Protein AF-A0A0C3PP94-F1 (afdb_monomer_lite)

Structure (mmCIF, N/CA/C/O backbone):
data_AF-A0A0C3PP94-F1
#
_entry.id   AF-A0A0C3PP94-F1
#
loop_
_atom_site.group_PDB
_atom_site.id
_atom_site.type_symbol
_atom_site.label_atom_id
_atom_site.label_alt_id
_atom_site.label_comp_id
_atom_site.label_asym_id
_atom_site.label_entity_id
_atom_site.label_seq_id
_atom_site.pdbx_PDB_ins_code
_atom_site.Cartn_x
_atom_site.Cartn_y
_atom_site.Cartn_z
_atom_site.occupancy
_atom_site.B_iso_or_equiv
_atom_site.auth_seq_id
_atom_site.auth_comp_id
_atom_site.auth_asym_id
_atom_site.auth_atom_id
_atom_site.pdbx_PDB_model_num
ATOM 1 N N . MET A 1 1 ? 5.521 33.457 -27.295 1.00 37.31 1 MET A N 1
ATOM 2 C CA . MET A 1 1 ? 6.296 32.236 -26.989 1.00 37.31 1 MET A CA 1
ATOM 3 C C . MET A 1 1 ? 6.477 32.209 -25.487 1.00 37.31 1 MET A C 1
ATOM 5 O O . MET A 1 1 ? 7.424 32.788 -24.976 1.00 37.31 1 MET A O 1
ATOM 9 N N . SER A 1 2 ? 5.472 31.683 -24.792 1.00 35.31 2 SER A N 1
ATOM 10 C CA . SER A 1 2 ? 5.461 31.597 -23.334 1.00 35.31 2 SER A CA 1
ATOM 11 C C . SER A 1 2 ? 6.187 30.320 -22.942 1.00 35.31 2 SER A C 1
ATOM 13 O O . SER A 1 2 ? 5.817 29.242 -23.393 1.00 35.31 2 SER A O 1
ATOM 15 N N . THR A 1 3 ? 7.261 30.461 -22.180 1.00 41.12 3 THR A N 1
ATOM 16 C CA . THR A 1 3 ? 8.037 29.350 -21.635 1.00 41.12 3 THR A CA 1
ATOM 17 C C . THR A 1 3 ? 7.315 28.775 -20.421 1.00 41.12 3 THR A C 1
ATOM 19 O O . THR A 1 3 ? 7.047 29.496 -19.462 1.00 41.12 3 THR A O 1
ATOM 22 N N . GLU A 1 4 ? 6.999 27.485 -20.493 1.00 41.28 4 GLU A N 1
ATOM 23 C CA . GLU A 1 4 ? 6.481 26.652 -19.408 1.00 41.28 4 GLU A CA 1
ATOM 24 C C . GLU A 1 4 ? 7.524 26.559 -18.284 1.00 41.28 4 GLU A C 1
ATOM 26 O O . GLU A 1 4 ? 8.671 26.172 -18.517 1.00 41.28 4 GLU A O 1
ATOM 31 N N . ALA A 1 5 ? 7.144 26.955 -17.069 1.00 39.00 5 ALA A N 1
ATOM 32 C CA . ALA A 1 5 ? 7.957 26.768 -15.877 1.00 39.00 5 ALA A CA 1
ATOM 33 C C . ALA A 1 5 ? 7.714 25.354 -15.336 1.00 39.00 5 ALA A C 1
ATOM 35 O O . ALA A 1 5 ? 6.583 24.995 -15.018 1.00 39.00 5 ALA A O 1
ATOM 36 N N . ALA A 1 6 ? 8.781 24.561 -15.241 1.00 43.66 6 ALA A N 1
ATOM 37 C CA . ALA A 1 6 ? 8.770 23.267 -14.578 1.00 43.66 6 ALA A CA 1
ATOM 38 C C . ALA A 1 6 ? 8.474 23.458 -13.083 1.00 43.66 6 ALA A C 1
ATOM 40 O O . ALA A 1 6 ? 9.315 23.955 -12.329 1.00 43.66 6 ALA A O 1
ATOM 41 N N . ASP A 1 7 ? 7.271 23.072 -12.665 1.00 38.38 7 ASP A N 1
ATOM 42 C CA . ASP A 1 7 ? 6.846 23.070 -11.269 1.00 38.38 7 ASP A CA 1
ATOM 43 C C . ASP A 1 7 ? 7.571 21.934 -10.531 1.00 38.38 7 ASP A C 1
ATOM 45 O O . ASP A 1 7 ? 7.157 20.775 -10.522 1.00 38.38 7 ASP A O 1
ATOM 49 N N . THR A 1 8 ? 8.746 22.250 -9.986 1.00 43.91 8 THR A N 1
ATOM 50 C CA . THR A 1 8 ? 9.511 21.330 -9.140 1.00 43.91 8 THR A CA 1
ATOM 51 C C . THR A 1 8 ? 9.040 21.526 -7.706 1.00 43.91 8 THR A C 1
ATOM 53 O O . THR A 1 8 ? 9.692 22.188 -6.898 1.00 43.91 8 THR A O 1
ATOM 56 N N . SER A 1 9 ? 7.871 20.977 -7.380 1.00 43.25 9 SER A N 1
ATOM 57 C CA . SER A 1 9 ? 7.380 20.947 -6.006 1.00 43.25 9 SER A CA 1
ATOM 58 C C . SER A 1 9 ? 8.158 19.889 -5.217 1.00 43.25 9 SER A C 1
ATOM 60 O O . SER A 1 9 ? 7.759 18.727 -5.121 1.00 43.25 9 SER A O 1
ATOM 62 N N . THR A 1 10 ? 9.303 20.277 -4.659 1.00 40.81 10 THR A N 1
ATOM 63 C CA . THR A 1 10 ? 10.062 19.463 -3.705 1.00 40.81 10 THR A CA 1
ATOM 64 C C . THR A 1 10 ? 9.219 19.292 -2.440 1.00 40.81 10 THR A C 1
ATOM 66 O O . THR A 1 10 ? 9.198 20.159 -1.565 1.00 40.81 10 THR A O 1
ATOM 69 N N . SER A 1 11 ? 8.477 18.187 -2.335 1.00 44.25 11 SER A N 1
ATOM 70 C CA . SER A 1 11 ? 7.728 17.865 -1.122 1.00 44.25 11 SER A CA 1
ATOM 71 C C . SER A 1 11 ? 8.717 17.528 -0.005 1.00 44.25 11 SER A C 1
ATOM 73 O O . SER A 1 11 ? 9.317 16.453 0.003 1.00 44.25 11 SER A O 1
ATOM 75 N N . SER A 1 12 ? 8.902 18.445 0.942 1.00 43.62 12 SER A N 1
ATOM 76 C CA . SER A 1 12 ? 9.630 18.180 2.184 1.00 43.62 12 SER A CA 1
ATOM 77 C C . SER A 1 12 ? 8.852 17.142 3.000 1.00 43.62 12 SER A C 1
ATOM 79 O O . SER A 1 12 ? 7.890 17.469 3.699 1.00 43.62 12 SER A O 1
ATOM 81 N N . GLN A 1 13 ? 9.207 15.862 2.858 1.00 57.53 13 GLN A N 1
ATOM 82 C CA . GLN A 1 13 ? 8.649 14.805 3.694 1.00 57.53 13 GLN A CA 1
ATOM 83 C C . GLN A 1 13 ? 9.193 14.972 5.116 1.00 57.53 13 GLN A C 1
ATOM 85 O O . GLN A 1 13 ? 10.394 14.854 5.351 1.00 57.53 13 GLN A O 1
ATOM 90 N N . LYS A 1 14 ? 8.310 15.249 6.085 1.00 54.09 14 LYS A N 1
ATOM 91 C CA . LYS A 1 14 ? 8.657 15.214 7.513 1.00 54.09 14 LYS A CA 1
ATOM 92 C C . LYS A 1 14 ? 9.121 13.792 7.861 1.00 54.09 14 LYS A C 1
ATOM 94 O O . LYS A 1 14 ? 8.318 12.861 7.848 1.00 54.09 14 LYS A O 1
ATOM 99 N N . GLY A 1 15 ? 10.421 13.637 8.106 1.00 53.69 15 GLY A N 1
ATOM 100 C CA . GLY A 1 15 ? 11.089 12.341 8.226 1.00 53.69 15 GLY A CA 1
ATOM 101 C C . GLY A 1 15 ? 10.617 11.527 9.429 1.00 53.69 15 GLY A C 1
ATOM 102 O O . GLY A 1 15 ? 10.793 11.938 10.574 1.00 53.69 15 GLY A O 1
ATOM 103 N N . GLY A 1 16 ? 10.030 10.359 9.161 1.00 68.62 16 GLY A N 1
ATOM 104 C CA . GLY A 1 16 ? 9.960 9.272 10.136 1.00 68.62 16 GLY A CA 1
ATOM 105 C C . GLY A 1 16 ? 11.314 8.564 10.278 1.00 68.62 16 GLY A C 1
ATOM 106 O O . GLY A 1 16 ? 12.258 8.901 9.567 1.00 68.62 16 GLY A O 1
ATOM 107 N N . PRO A 1 17 ? 11.427 7.551 11.155 1.00 85.00 17 PRO A N 1
ATOM 108 C CA . PRO A 1 17 ? 12.703 6.879 11.408 1.00 85.00 17 PRO A CA 1
ATOM 109 C C . PRO A 1 17 ? 13.212 6.028 10.232 1.00 85.00 17 PRO A C 1
ATOM 111 O O . PRO A 1 17 ? 14.331 5.530 10.290 1.00 85.00 17 PRO A O 1
ATOM 114 N N . TRP A 1 18 ? 12.401 5.837 9.187 1.00 89.00 18 TRP A N 1
ATOM 1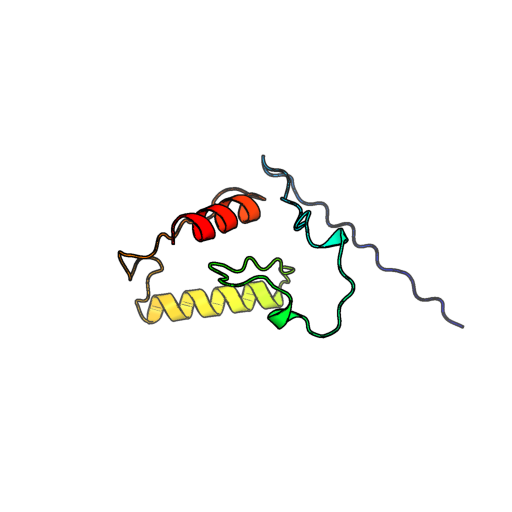15 C CA . TRP A 1 18 ? 12.702 4.949 8.067 1.00 89.00 18 TRP A CA 1
ATOM 116 C C . TRP A 1 18 ? 12.896 5.736 6.773 1.00 89.00 18 TRP A C 1
ATOM 118 O O . TRP A 1 18 ? 12.183 6.704 6.489 1.00 89.00 18 TRP A O 1
ATOM 128 N N . ILE A 1 19 ? 13.861 5.279 5.979 1.00 89.50 19 ILE A N 1
ATOM 129 C CA . ILE A 1 19 ? 14.096 5.752 4.616 1.00 89.50 19 ILE A CA 1
ATOM 130 C C . ILE A 1 19 ? 13.144 4.977 3.687 1.00 89.50 19 ILE A C 1
ATOM 132 O O . ILE A 1 19 ? 13.077 3.751 3.813 1.00 89.50 19 ILE A O 1
ATOM 136 N N . PRO A 1 20 ? 12.397 5.645 2.783 1.00 87.31 20 PRO A N 1
ATOM 137 C CA . PRO A 1 20 ? 11.542 4.963 1.814 1.00 87.31 20 PRO A CA 1
ATOM 138 C C . PRO A 1 20 ? 12.335 3.971 0.956 1.00 87.31 20 PRO A C 1
ATOM 140 O O . PRO A 1 20 ? 13.421 4.292 0.476 1.00 87.31 20 PRO A O 1
ATOM 143 N N . LEU A 1 21 ? 11.780 2.776 0.746 1.00 87.00 21 LEU A N 1
ATOM 144 C CA . LEU A 1 21 ? 12.403 1.755 -0.094 1.00 87.00 21 LEU A CA 1
ATOM 145 C C . LEU A 1 21 ? 12.240 2.099 -1.583 1.00 87.00 21 LEU A C 1
ATOM 147 O O . LEU A 1 21 ? 11.144 2.440 -2.029 1.00 87.00 21 LEU A O 1
ATOM 151 N N . GLU A 1 22 ? 13.318 1.975 -2.356 1.00 88.06 22 GLU A N 1
ATOM 152 C CA . GLU A 1 22 ? 13.300 2.160 -3.809 1.00 88.06 22 GLU A CA 1
ATOM 153 C C . GLU A 1 22 ? 12.647 0.953 -4.506 1.00 88.06 22 GLU A C 1
ATOM 155 O O . GLU A 1 22 ? 12.986 -0.199 -4.229 1.00 88.06 22 GLU A O 1
ATOM 160 N N . SER A 1 23 ? 11.730 1.200 -5.448 1.00 82.88 23 SER A N 1
ATOM 161 C CA . SER A 1 23 ? 11.169 0.149 -6.311 1.00 82.88 23 SER A CA 1
ATOM 162 C C . SER A 1 23 ? 12.132 -0.198 -7.438 1.00 82.88 23 SER A C 1
ATOM 164 O O . SER A 1 23 ? 11.903 0.165 -8.592 1.00 82.88 23 SER A O 1
ATOM 166 N N . ASN A 1 24 ? 13.202 -0.908 -7.109 1.00 83.19 24 ASN A N 1
ATOM 167 C CA . ASN A 1 24 ? 14.218 -1.288 -8.076 1.00 83.19 24 ASN A CA 1
ATOM 168 C C . ASN A 1 24 ? 14.440 -2.801 -8.053 1.00 83.19 24 ASN A C 1
ATOM 170 O O . ASN A 1 24 ? 15.209 -3.314 -7.238 1.00 83.19 24 ASN A O 1
ATOM 174 N N . PRO A 1 25 ? 13.750 -3.548 -8.928 1.00 74.62 25 PRO A N 1
ATOM 175 C CA . PRO A 1 25 ? 14.116 -4.924 -9.162 1.00 74.62 25 PRO A CA 1
ATOM 176 C C . PRO A 1 25 ? 15.441 -4.928 -9.927 1.00 74.62 25 PRO A C 1
ATOM 178 O O . PRO A 1 25 ? 15.475 -4.529 -11.088 1.00 74.62 25 PRO A O 1
ATOM 181 N N . GLU A 1 26 ? 16.514 -5.447 -9.329 1.00 71.50 26 GLU A N 1
ATOM 182 C CA . GLU A 1 26 ? 17.835 -5.521 -9.982 1.00 71.50 26 GLU A CA 1
ATOM 183 C C . GLU A 1 26 ? 17.802 -6.213 -11.366 1.00 71.50 26 GLU A C 1
ATOM 185 O O . GLU A 1 26 ? 18.660 -5.981 -12.220 1.00 71.50 26 GLU A O 1
ATOM 190 N N . TRP A 1 27 ? 16.793 -7.055 -11.619 1.00 62.88 27 TRP A N 1
ATOM 191 C CA . TRP A 1 27 ? 16.580 -7.728 -12.901 1.00 62.88 27 TRP A CA 1
ATOM 192 C C . TRP A 1 27 ? 16.004 -6.820 -14.005 1.00 62.88 27 TRP A C 1
ATOM 194 O O . TRP A 1 27 ? 16.230 -7.094 -15.186 1.00 62.88 27 TRP A O 1
ATOM 204 N N . ALA A 1 28 ? 15.280 -5.749 -13.656 1.00 59.28 28 ALA A N 1
ATOM 205 C CA . ALA A 1 28 ? 14.538 -4.912 -14.604 1.00 59.28 28 ALA A CA 1
ATOM 206 C C . ALA A 1 28 ? 15.452 -4.059 -15.500 1.00 59.28 28 ALA A C 1
ATOM 208 O O . ALA A 1 28 ? 15.105 -3.767 -16.642 1.00 59.28 28 ALA A O 1
ATOM 209 N N . THR A 1 29 ? 16.664 -3.745 -15.040 1.00 57.22 29 THR A N 1
ATOM 210 C CA . THR A 1 29 ? 17.662 -2.951 -15.778 1.00 57.22 29 THR A CA 1
ATOM 211 C C . THR A 1 29 ? 18.145 -3.624 -17.075 1.00 57.22 29 THR A C 1
ATOM 213 O O . THR A 1 29 ? 18.782 -2.983 -17.907 1.00 57.22 29 THR A O 1
ATOM 216 N N . LYS A 1 30 ? 17.856 -4.917 -17.285 1.00 58.12 30 LYS A N 1
ATOM 217 C CA . LYS A 1 30 ? 18.412 -5.709 -18.397 1.00 58.12 30 LYS A CA 1
ATOM 218 C C . LYS A 1 30 ? 17.487 -5.901 -19.611 1.00 58.12 30 LYS A C 1
ATOM 220 O O . LYS A 1 30 ? 17.937 -6.508 -20.580 1.00 58.12 30 LYS A O 1
ATOM 225 N N . LEU A 1 31 ? 16.231 -5.433 -19.610 1.00 57.59 31 LEU A N 1
ATOM 226 C CA . LEU A 1 31 ? 15.249 -5.814 -20.646 1.00 57.59 31 LEU A CA 1
ATOM 227 C C . LEU A 1 31 ? 14.442 -4.623 -21.216 1.00 57.59 31 LEU A C 1
ATOM 229 O O . LEU A 1 31 ? 13.781 -3.901 -20.478 1.00 57.59 31 LEU A O 1
ATOM 233 N N . GLY A 1 32 ? 14.457 -4.452 -22.548 1.00 54.75 32 GLY A N 1
ATOM 234 C CA . GLY A 1 32 ? 13.600 -3.521 -23.308 1.00 54.75 32 GLY A CA 1
ATOM 235 C C . GLY A 1 32 ? 12.236 -4.139 -23.659 1.00 54.75 32 GLY A C 1
ATOM 236 O O . GLY A 1 32 ? 12.141 -5.344 -23.885 1.00 54.75 32 GLY A O 1
ATOM 237 N N . VAL A 1 33 ? 11.161 -3.341 -23.670 1.00 49.72 33 VAL A N 1
ATOM 238 C CA . VAL A 1 33 ? 9.800 -3.835 -23.375 1.00 49.72 33 VAL A CA 1
ATOM 239 C C . VAL A 1 33 ? 8.724 -3.486 -24.412 1.00 49.72 33 VAL A C 1
ATOM 241 O O . VAL A 1 33 ? 8.467 -2.317 -24.676 1.00 49.72 33 VAL A O 1
ATOM 244 N N . ALA A 1 34 ? 8.011 -4.503 -24.921 1.00 47.88 34 ALA A N 1
ATOM 245 C CA . ALA A 1 34 ? 6.751 -4.317 -25.668 1.00 47.88 34 ALA A CA 1
ATOM 246 C C . ALA A 1 34 ? 5.716 -5.471 -25.545 1.00 47.88 34 ALA A C 1
ATOM 248 O O . ALA A 1 34 ? 4.700 -5.462 -26.237 1.00 47.88 34 ALA A O 1
ATOM 249 N N . LYS A 1 35 ? 5.904 -6.460 -24.654 1.00 53.00 35 LYS A N 1
ATOM 250 C CA . LYS A 1 35 ? 4.892 -7.505 -24.355 1.00 53.00 35 LYS A CA 1
ATOM 251 C C . LYS A 1 35 ? 4.887 -7.844 -22.854 1.00 53.00 35 LYS A C 1
ATOM 253 O O . LYS A 1 35 ? 5.247 -8.930 -22.422 1.00 53.00 35 LYS A O 1
ATOM 258 N N . LEU A 1 36 ? 4.536 -6.835 -22.058 1.00 64.12 36 LEU A N 1
ATOM 259 C CA . LEU A 1 36 ? 5.014 -6.615 -20.686 1.00 64.12 36 LEU A CA 1
ATOM 260 C C . LEU A 1 36 ? 4.681 -7.695 -19.638 1.00 64.12 36 LEU A C 1
ATOM 262 O O . LEU A 1 36 ? 5.572 -8.094 -18.898 1.00 64.12 36 LEU A O 1
ATOM 266 N N . LEU A 1 37 ? 3.444 -8.199 -19.563 1.00 70.62 37 LEU A N 1
ATOM 267 C CA . LEU A 1 37 ? 3.073 -9.151 -18.498 1.00 70.62 37 LEU A CA 1
ATOM 268 C C . LEU A 1 37 ? 3.552 -10.585 -18.769 1.00 70.62 37 LEU A C 1
ATOM 270 O O . LEU A 1 37 ? 3.867 -11.315 -17.836 1.00 70.62 37 LEU A O 1
ATOM 274 N N . GLY A 1 38 ? 3.657 -10.978 -20.042 1.00 74.44 38 GLY A N 1
ATOM 275 C CA . GLY A 1 38 ? 4.161 -12.301 -20.433 1.00 74.44 38 GLY A CA 1
ATOM 276 C C . GLY A 1 38 ? 5.681 -12.450 -20.311 1.00 74.44 38 GLY A C 1
ATOM 277 O O . GLY A 1 38 ? 6.187 -13.562 -20.411 1.00 74.44 38 GLY A O 1
ATOM 278 N N . MET A 1 39 ? 6.409 -11.346 -20.108 1.00 77.25 39 MET A N 1
ATOM 279 C CA . MET A 1 39 ? 7.862 -11.346 -19.892 1.00 77.25 39 MET A CA 1
ATOM 280 C C . MET A 1 39 ? 8.245 -11.665 -18.443 1.00 77.25 39 MET A C 1
ATOM 282 O O . MET A 1 39 ? 9.391 -12.026 -18.184 1.00 77.25 39 MET A O 1
ATOM 286 N N . VAL A 1 40 ? 7.311 -11.530 -17.499 1.00 82.88 40 VAL A N 1
ATOM 287 C CA . VAL A 1 40 ? 7.569 -11.852 -16.095 1.00 82.88 40 VAL A CA 1
ATOM 288 C C . VAL A 1 40 ? 7.584 -13.369 -15.938 1.00 82.88 40 VAL A C 1
ATOM 290 O O . VAL A 1 40 ? 6.612 -14.050 -16.279 1.00 82.88 40 VAL A O 1
ATOM 293 N N . SER A 1 41 ? 8.697 -13.898 -15.423 1.00 83.56 41 SER A N 1
ATOM 294 C CA . SER A 1 41 ? 8.880 -15.328 -15.181 1.00 83.56 41 SER A CA 1
ATOM 295 C C . SER A 1 41 ? 7.770 -15.864 -14.283 1.00 83.56 41 SER A C 1
ATOM 297 O O . SER A 1 41 ? 7.515 -15.322 -13.208 1.00 83.56 41 SER A O 1
ATOM 299 N N . GLN A 1 42 ? 7.133 -16.943 -14.724 1.00 86.81 42 GLN A N 1
ATOM 300 C CA . GLN A 1 42 ? 6.076 -17.611 -13.978 1.00 86.81 42 GLN A CA 1
ATOM 301 C C . GLN A 1 42 ? 6.654 -18.740 -13.113 1.00 86.81 42 GLN A C 1
ATOM 303 O O . GLN A 1 42 ? 7.632 -19.371 -13.522 1.00 86.81 42 GLN A O 1
ATOM 308 N N . PRO A 1 43 ? 6.042 -19.042 -11.954 1.00 91.56 43 PRO A N 1
ATOM 309 C CA . PRO A 1 43 ? 4.808 -18.452 -11.423 1.00 91.56 43 PRO A CA 1
ATOM 310 C C . PRO A 1 43 ? 5.035 -17.136 -10.661 1.00 91.56 43 PRO A C 1
ATOM 312 O O . PRO A 1 43 ? 5.972 -17.024 -9.874 1.00 91.56 43 PRO A O 1
ATOM 315 N N . VAL A 1 44 ? 4.122 -16.173 -10.817 1.00 90.25 44 VAL A N 1
ATOM 316 C CA . VAL A 1 44 ? 4.078 -14.966 -9.971 1.00 90.25 44 VAL A CA 1
ATOM 317 C C . VAL A 1 44 ? 3.223 -15.235 -8.731 1.00 90.25 44 VAL A C 1
ATOM 319 O O . VAL A 1 44 ? 2.096 -15.709 -8.848 1.00 90.25 44 VAL A O 1
ATOM 322 N N . LYS A 1 45 ? 3.770 -14.955 -7.543 1.00 92.25 45 LYS A N 1
ATOM 323 C CA . LYS A 1 45 ? 3.102 -15.188 -6.248 1.00 92.25 45 LYS A CA 1
ATOM 324 C C . LYS A 1 45 ? 2.502 -13.925 -5.633 1.00 92.25 45 LYS A C 1
ATOM 326 O O . LYS A 1 45 ? 1.460 -14.004 -5.002 1.00 92.25 45 LYS A O 1
ATOM 331 N N . ALA A 1 46 ? 3.120 -12.772 -5.870 1.00 93.75 46 ALA A N 1
ATOM 332 C CA . ALA A 1 46 ? 2.663 -11.486 -5.361 1.00 93.75 46 ALA A CA 1
ATOM 333 C C . ALA A 1 46 ? 3.041 -10.349 -6.321 1.00 93.75 46 ALA A C 1
ATOM 335 O O .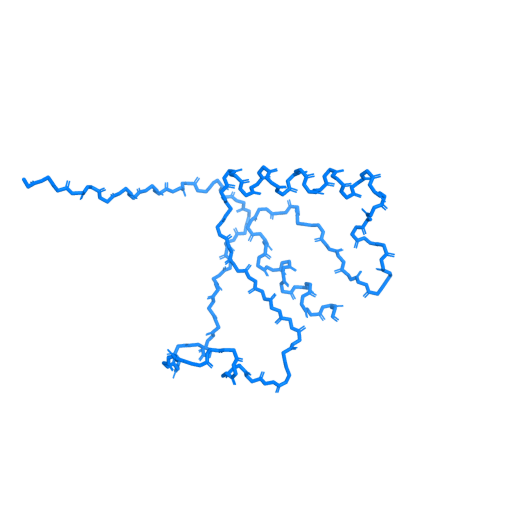 ALA A 1 46 ? 3.989 -10.471 -7.102 1.00 93.75 46 ALA A O 1
ATOM 336 N N . LEU A 1 47 ? 2.307 -9.238 -6.240 1.00 92.06 47 LEU A N 1
ATOM 337 C CA . LEU A 1 47 ? 2.580 -7.989 -6.950 1.00 92.06 47 LEU A CA 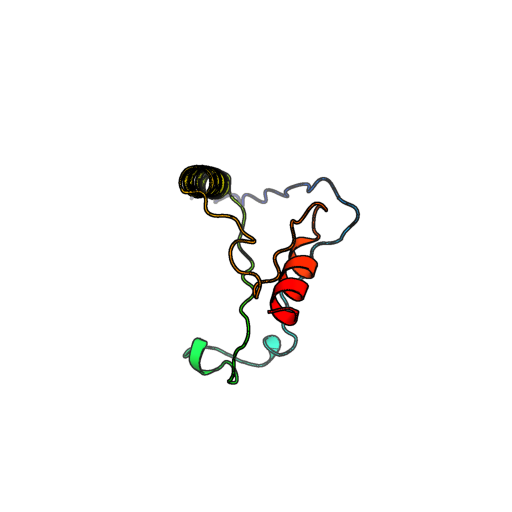1
ATOM 338 C C . LEU A 1 47 ? 2.620 -6.847 -5.932 1.00 92.06 47 LEU A C 1
ATOM 340 O O . LEU A 1 47 ? 1.645 -6.624 -5.219 1.00 92.06 47 LEU A O 1
ATOM 344 N N . LEU A 1 48 ? 3.735 -6.118 -5.879 1.00 92.00 48 LEU A N 1
ATOM 345 C CA . LEU A 1 48 ? 3.851 -4.886 -5.100 1.00 92.00 48 LEU A CA 1
ATOM 346 C C . LEU A 1 48 ? 3.706 -3.700 -6.053 1.00 92.00 48 LEU A C 1
ATOM 348 O O . LEU A 1 48 ? 4.467 -3.575 -7.012 1.00 92.00 48 LEU A O 1
ATOM 352 N N . LEU A 1 49 ? 2.731 -2.835 -5.786 1.00 92.88 49 LEU A N 1
ATOM 353 C CA . LEU A 1 49 ? 2.472 -1.636 -6.576 1.00 92.88 49 LEU A CA 1
ATOM 354 C C . LEU A 1 49 ? 2.919 -0.401 -5.796 1.00 92.88 49 LEU A C 1
ATOM 356 O O . LEU A 1 49 ? 2.410 -0.133 -4.710 1.00 92.88 49 LEU A O 1
ATOM 360 N N . ILE A 1 50 ? 3.828 0.377 -6.379 1.00 91.62 50 ILE A N 1
ATOM 361 C CA . ILE A 1 50 ? 4.130 1.725 -5.895 1.00 91.62 50 ILE A CA 1
ATOM 362 C C . ILE A 1 50 ? 3.254 2.704 -6.665 1.00 91.62 50 ILE A C 1
ATOM 364 O O . ILE A 1 50 ? 3.244 2.709 -7.895 1.00 91.62 50 ILE A O 1
ATOM 368 N N . TYR A 1 51 ? 2.508 3.525 -5.933 1.00 92.81 51 TYR A N 1
ATOM 369 C CA . TYR A 1 51 ? 1.545 4.458 -6.500 1.00 92.81 51 TYR A CA 1
ATOM 370 C C . TYR A 1 51 ? 1.548 5.784 -5.716 1.00 92.81 51 TYR A C 1
ATOM 372 O O . TYR A 1 51 ? 1.644 5.751 -4.485 1.00 92.81 51 TYR A O 1
ATOM 380 N N . PRO A 1 52 ? 1.473 6.953 -6.386 1.00 93.31 52 PRO A N 1
ATOM 381 C CA . PRO A 1 52 ? 1.478 8.247 -5.711 1.00 93.31 52 PRO A CA 1
ATOM 382 C C . PRO A 1 52 ? 0.181 8.482 -4.930 1.00 93.31 52 PRO A C 1
ATOM 384 O O . PRO A 1 52 ? -0.918 8.390 -5.469 1.00 93.31 52 PRO A O 1
ATOM 387 N N . ILE A 1 53 ? 0.305 8.857 -3.659 1.00 93.88 53 ILE A N 1
ATOM 388 C CA . ILE A 1 53 ? -0.851 9.179 -2.817 1.00 93.88 53 ILE A CA 1
ATOM 389 C C . ILE A 1 53 ? -1.218 10.651 -3.031 1.00 93.88 53 ILE A C 1
ATOM 391 O O . ILE A 1 53 ? -0.535 11.549 -2.538 1.00 93.88 53 ILE A O 1
ATOM 395 N N . THR A 1 54 ? -2.295 10.897 -3.777 1.00 96.38 54 THR A N 1
ATOM 396 C CA . THR A 1 54 ? -2.882 12.232 -3.962 1.00 96.38 54 THR A CA 1
ATOM 397 C C . THR A 1 54 ? -4.049 12.454 -2.998 1.00 96.38 54 THR A C 1
ATOM 399 O O . THR A 1 54 ? -4.576 11.509 -2.409 1.00 96.38 54 THR A O 1
ATOM 402 N N . ALA A 1 55 ? -4.482 13.709 -2.836 1.00 97.19 55 ALA A N 1
ATOM 403 C CA . ALA A 1 55 ? -5.603 14.045 -1.956 1.00 97.19 55 ALA A CA 1
ATOM 404 C C . ALA A 1 55 ? -6.914 13.351 -2.370 1.00 97.19 55 ALA A C 1
ATOM 406 O O . ALA A 1 55 ? -7.637 12.851 -1.509 1.00 97.19 55 ALA A O 1
ATOM 407 N N . ASP A 1 56 ? -7.193 13.275 -3.674 1.00 96.88 56 ASP A N 1
ATOM 408 C CA . ASP A 1 56 ? -8.404 12.634 -4.198 1.00 96.88 56 ASP A CA 1
ATOM 409 C C . ASP A 1 56 ? -8.395 11.121 -3.959 1.00 96.88 56 ASP A C 1
ATOM 411 O O . ASP A 1 56 ? -9.402 10.550 -3.538 1.00 96.88 56 ASP A O 1
ATOM 415 N N . VAL A 1 57 ? -7.240 10.477 -4.158 1.00 96.38 57 VAL A N 1
ATOM 416 C CA . VAL A 1 57 ? -7.071 9.040 -3.899 1.00 96.38 57 VAL A CA 1
ATOM 417 C C . VAL A 1 57 ? -7.212 8.747 -2.408 1.00 96.38 57 VAL A C 1
ATOM 419 O O . VAL A 1 57 ? -7.906 7.804 -2.037 1.00 96.38 57 VAL A O 1
ATOM 422 N N . GLU A 1 58 ? -6.624 9.572 -1.540 1.00 96.56 58 GLU A N 1
ATOM 423 C CA . GLU A 1 58 ? -6.735 9.390 -0.090 1.00 96.56 58 GLU A CA 1
ATOM 424 C C . GLU A 1 58 ? -8.163 9.631 0.416 1.00 96.56 58 GLU A C 1
ATOM 426 O O . GLU A 1 58 ? -8.631 8.923 1.310 1.00 96.56 58 GLU A O 1
ATOM 431 N N . LYS A 1 59 ? -8.885 10.598 -0.164 1.00 97.62 59 LYS A N 1
ATOM 432 C CA . LYS A 1 59 ? -10.310 10.798 0.124 1.00 97.62 59 LYS A CA 1
ATOM 433 C C . LYS A 1 59 ? -11.106 9.551 -0.252 1.00 97.62 59 LYS A C 1
ATOM 435 O O . LYS A 1 59 ? -11.848 9.036 0.581 1.00 97.62 59 LYS A O 1
ATOM 440 N N . LYS A 1 60 ? -10.903 9.037 -1.468 1.00 97.19 60 LYS A N 1
ATOM 441 C CA . LYS A 1 60 ? -11.610 7.850 -1.950 1.00 97.19 60 LYS A CA 1
ATOM 442 C C . LYS A 1 60 ? -11.309 6.614 -1.096 1.00 97.19 60 LYS A C 1
ATOM 444 O O . LYS A 1 60 ? -12.230 5.904 -0.708 1.00 97.19 60 LYS A O 1
ATOM 449 N N . ARG A 1 61 ? -10.042 6.416 -0.720 1.00 95.81 61 ARG A N 1
ATOM 450 C CA . ARG A 1 61 ? -9.603 5.337 0.177 1.00 95.81 61 ARG A CA 1
ATOM 451 C C . ARG A 1 61 ? -10.356 5.358 1.513 1.00 95.81 61 ARG A C 1
ATOM 453 O O . ARG A 1 61 ? -10.785 4.313 1.986 1.00 95.81 61 ARG A O 1
ATOM 460 N N . LYS A 1 62 ? -10.543 6.539 2.115 1.00 96.31 62 LYS A N 1
ATOM 461 C CA . LYS A 1 62 ? -11.289 6.686 3.379 1.00 96.31 62 LYS A CA 1
ATOM 462 C C . LYS A 1 62 ? -12.776 6.371 3.227 1.00 96.31 62 LYS A C 1
ATOM 464 O O . LYS A 1 62 ? -13.330 5.698 4.088 1.00 96.31 62 LYS A O 1
ATOM 469 N N . GLU A 1 63 ? -13.402 6.831 2.144 1.00 97.06 63 GLU A N 1
ATOM 470 C CA . GLU A 1 63 ? -14.807 6.515 1.842 1.00 97.06 63 GLU A CA 1
ATOM 471 C C . GLU A 1 63 ? -15.018 4.999 1.690 1.00 97.06 63 GLU A C 1
ATOM 473 O O . GLU A 1 63 ? -15.987 4.446 2.214 1.00 97.06 63 GLU A O 1
ATOM 478 N N . ASP A 1 64 ? -14.092 4.316 1.013 1.00 95.06 64 ASP A N 1
ATOM 479 C CA . ASP A 1 64 ? -14.152 2.866 0.818 1.00 95.06 64 ASP A CA 1
ATOM 480 C C . ASP A 1 64 ? -13.930 2.102 2.142 1.00 95.06 64 ASP A C 1
ATOM 482 O O . ASP A 1 64 ? -14.676 1.166 2.439 1.00 95.06 64 ASP A O 1
ATOM 486 N N . ASP A 1 65 ? -12.992 2.542 2.991 1.00 93.19 65 ASP A N 1
ATOM 487 C CA . ASP A 1 65 ? -12.783 1.978 4.336 1.00 93.19 65 ASP A CA 1
ATOM 488 C C . ASP A 1 65 ? -14.032 2.110 5.229 1.00 93.19 65 ASP A C 1
ATOM 490 O O . ASP A 1 65 ? -14.372 1.193 5.981 1.00 93.19 65 ASP A O 1
ATOM 494 N N . GLU A 1 66 ? -14.710 3.261 5.198 1.00 95.12 66 GLU A N 1
ATOM 495 C CA . GLU A 1 66 ? -15.939 3.497 5.968 1.00 95.12 66 GLU A CA 1
ATOM 496 C C . GLU A 1 66 ? -17.079 2.595 5.497 1.00 95.12 66 GLU A C 1
ATOM 498 O O . GLU A 1 66 ? -17.788 2.015 6.325 1.00 95.12 66 GLU A O 1
ATOM 503 N N . LYS A 1 67 ? -17.215 2.422 4.179 1.00 95.62 67 LYS A N 1
ATOM 504 C CA . LYS A 1 67 ? -18.194 1.510 3.589 1.00 95.62 67 LYS A CA 1
ATOM 505 C C . LYS A 1 67 ? -17.951 0.062 4.028 1.00 95.62 67 LYS A C 1
ATOM 507 O O . LYS A 1 67 ? -18.880 -0.589 4.499 1.00 95.62 67 LYS A O 1
ATOM 512 N N . LEU A 1 68 ? -16.709 -0.421 3.958 1.00 92.00 68 LEU A N 1
ATOM 513 C CA . LEU A 1 68 ? -16.360 -1.783 4.385 1.00 92.00 68 LEU A CA 1
ATOM 514 C C . LEU A 1 68 ? -16.652 -2.019 5.874 1.00 92.00 68 LEU A C 1
ATOM 516 O O . LEU A 1 68 ? -17.153 -3.080 6.248 1.00 92.00 68 LEU A O 1
ATOM 520 N N . LYS A 1 69 ? -16.415 -1.012 6.727 1.00 90.31 69 LYS A N 1
ATOM 521 C CA . LYS A 1 69 ? -16.775 -1.075 8.154 1.00 90.31 69 LYS A CA 1
ATOM 522 C C . LYS A 1 69 ? -18.283 -1.199 8.369 1.00 90.31 69 LYS A C 1
ATOM 524 O O . LYS A 1 69 ? -18.697 -1.964 9.236 1.00 90.31 69 LYS A O 1
ATOM 529 N N . GLN A 1 70 ? -19.099 -0.470 7.604 1.00 92.94 70 GLN A N 1
ATOM 530 C CA . GLN A 1 70 ? -20.565 -0.571 7.674 1.00 92.94 70 GLN A CA 1
ATOM 531 C C . GLN A 1 70 ? -21.068 -1.946 7.216 1.00 92.94 70 GLN A C 1
ATOM 533 O O . GLN A 1 70 ? -22.027 -2.466 7.781 1.00 92.94 70 GLN A O 1
ATOM 538 N N . GLU A 1 71 ? -20.393 -2.553 6.240 1.00 92.88 71 GLU A N 1
ATOM 539 C CA . GLU A 1 71 ? -20.664 -3.913 5.757 1.00 92.88 71 GLU A CA 1
ATOM 540 C C . GLU A 1 71 ? -20.140 -5.008 6.711 1.00 92.88 71 GLU A C 1
ATOM 542 O O . GLU A 1 71 ? -20.369 -6.193 6.477 1.00 92.88 71 GLU A O 1
ATOM 547 N N . GLY A 1 72 ? -19.456 -4.636 7.801 1.00 86.44 72 GLY A N 1
ATOM 548 C CA . GLY A 1 72 ? -18.890 -5.576 8.773 1.00 86.44 72 GLY A CA 1
ATOM 549 C C . GLY A 1 72 ? -17.672 -6.347 8.255 1.00 86.44 72 GLY A C 1
ATOM 550 O O . GLY A 1 72 ? -17.277 -7.346 8.858 1.00 86.44 72 GLY A O 1
ATOM 551 N N . VAL A 1 73 ? -17.064 -5.899 7.153 1.00 87.31 73 VAL A N 1
ATOM 552 C CA . VAL A 1 73 ? -15.875 -6.523 6.571 1.00 87.31 73 VAL A CA 1
ATOM 553 C C . VAL A 1 73 ? -14.644 -6.084 7.359 1.00 87.31 73 VAL A C 1
ATOM 555 O O . VAL A 1 73 ? -14.356 -4.896 7.499 1.00 87.31 73 VAL A O 1
ATOM 558 N N . SER A 1 74 ? -13.902 -7.063 7.875 1.00 82.50 74 SER A N 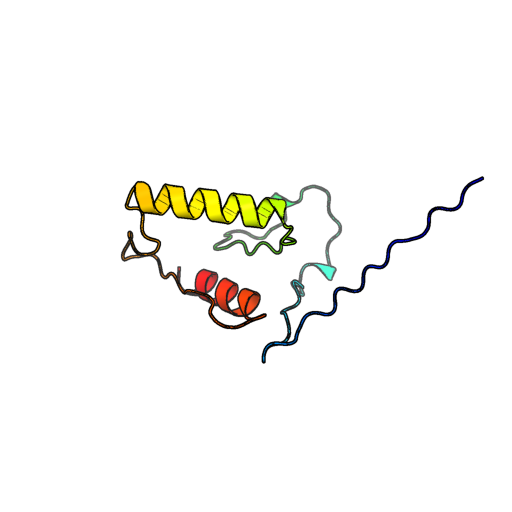1
ATOM 559 C CA . SER A 1 74 ? -12.64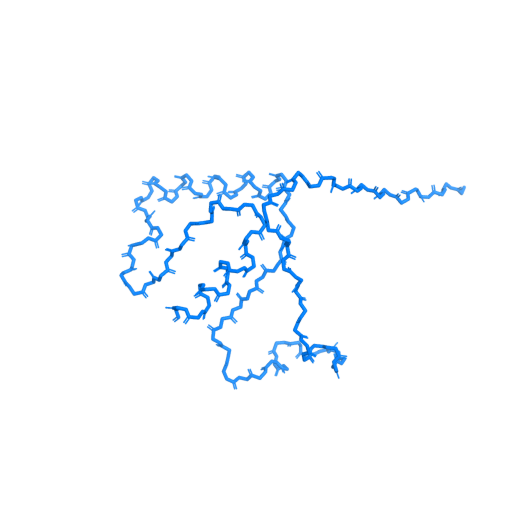6 -6.850 8.595 1.00 82.50 74 SER A CA 1
ATOM 560 C C . SER A 1 74 ? -11.458 -7.309 7.744 1.00 82.50 74 SER A C 1
ATOM 562 O O . SER A 1 74 ? -11.564 -8.350 7.093 1.00 82.50 74 SER A O 1
ATOM 564 N N . PRO A 1 75 ? -10.299 -6.623 7.801 1.00 75.38 75 PRO A N 1
ATOM 565 C CA . PRO A 1 75 ? -9.062 -7.101 7.178 1.00 75.38 75 PRO A CA 1
ATOM 566 C C . PRO A 1 75 ? -8.633 -8.501 7.650 1.00 75.38 75 PRO A C 1
ATOM 568 O O . PRO A 1 75 ? -7.925 -9.194 6.932 1.00 75.38 75 PRO A O 1
ATOM 571 N N . ASN A 1 76 ? -9.095 -8.922 8.833 1.00 79.75 76 ASN A N 1
ATOM 572 C CA . ASN A 1 76 ? -8.811 -10.227 9.438 1.00 79.75 76 ASN A CA 1
ATOM 573 C C . ASN A 1 76 ? -10.017 -11.182 9.363 1.00 79.75 76 ASN A C 1
ATOM 575 O O . ASN A 1 76 ? -10.174 -12.043 10.227 1.00 79.75 76 ASN A O 1
ATOM 579 N N . ALA A 1 77 ? -10.929 -10.982 8.406 1.00 82.38 77 ALA A N 1
ATOM 580 C CA . ALA A 1 77 ? -12.103 -11.843 8.255 1.00 82.38 77 ALA A CA 1
ATOM 581 C C . ALA A 1 77 ? -11.728 -13.282 7.851 1.00 82.38 77 ALA A C 1
ATOM 583 O O . ALA A 1 77 ? -12.416 -14.222 8.242 1.00 82.38 77 ALA A O 1
ATOM 584 N N . ASP A 1 78 ? -10.634 -13.451 7.105 1.00 86.69 78 ASP A N 1
ATOM 585 C CA . ASP A 1 78 ? -10.078 -14.750 6.734 1.00 86.69 78 ASP A CA 1
ATOM 586 C C . ASP A 1 78 ? -8.865 -15.076 7.617 1.00 86.69 78 ASP A C 1
ATOM 588 O O . ASP A 1 78 ? -7.882 -14.337 7.635 1.00 86.69 78 ASP A O 1
ATOM 592 N N . SER A 1 79 ? -8.918 -16.198 8.339 1.00 87.06 79 SER A N 1
ATOM 593 C CA . SER A 1 79 ? -7.830 -16.651 9.216 1.00 87.06 79 SER 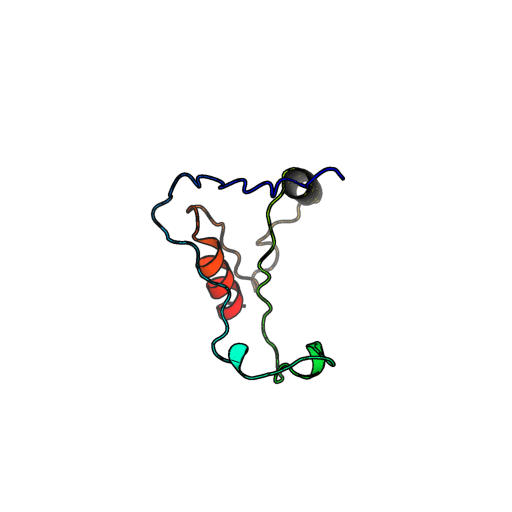A CA 1
ATOM 594 C C . SER A 1 79 ? -6.567 -17.096 8.472 1.00 87.06 79 SER A C 1
ATOM 596 O O . SER A 1 79 ? -5.537 -17.308 9.108 1.00 87.06 79 SER A O 1
ATOM 598 N N . THR A 1 80 ? -6.646 -17.296 7.156 1.00 92.00 80 THR A N 1
ATOM 599 C CA . THR A 1 80 ? -5.504 -17.679 6.312 1.00 92.00 80 THR A CA 1
ATOM 600 C C . THR A 1 80 ? -4.718 -16.478 5.794 1.00 92.00 80 THR A C 1
ATOM 602 O O . THR A 1 80 ? -3.584 -16.650 5.354 1.00 92.00 80 THR A O 1
ATOM 605 N N . VAL A 1 81 ? -5.287 -15.270 5.886 1.00 93.38 81 VAL A N 1
ATOM 606 C CA . VAL A 1 81 ? -4.662 -14.035 5.410 1.00 93.38 81 VAL A CA 1
ATOM 607 C C . VAL A 1 81 ? -3.953 -13.325 6.558 1.00 93.38 81 VAL A C 1
ATOM 609 O O . VAL A 1 81 ? -4.548 -13.004 7.587 1.00 93.38 81 VAL A O 1
ATOM 612 N N . VAL A 1 82 ? -2.670 -13.023 6.368 1.00 94.38 82 VAL A N 1
ATOM 613 C CA . VAL A 1 82 ? -1.880 -12.233 7.316 1.00 94.38 82 VAL A CA 1
ATOM 614 C C . VAL A 1 82 ? -1.933 -10.762 6.922 1.00 94.38 82 VAL A C 1
ATOM 616 O O . VAL A 1 82 ? -1.264 -10.333 5.977 1.00 94.38 82 VAL A O 1
ATOM 619 N N . TRP A 1 83 ? -2.690 -9.974 7.687 1.00 94.56 83 TRP A N 1
ATOM 620 C CA . TRP A 1 83 ? -2.774 -8.523 7.539 1.00 94.56 83 TRP A CA 1
ATOM 621 C C . TRP A 1 83 ? -2.038 -7.795 8.672 1.00 94.56 83 TRP A C 1
ATOM 623 O O . TRP A 1 83 ? -2.107 -8.169 9.843 1.00 94.56 83 TRP A O 1
ATOM 633 N N . ILE A 1 84 ? -1.312 -6.732 8.315 1.00 94.69 84 ILE A N 1
ATOM 634 C CA . ILE A 1 84 ? -0.447 -5.970 9.227 1.00 94.69 84 ILE A CA 1
ATOM 635 C C . ILE A 1 84 ? -0.688 -4.483 8.981 1.00 94.69 84 ILE A C 1
ATOM 637 O O . ILE A 1 84 ? -0.460 -3.990 7.877 1.00 94.69 84 ILE A O 1
ATOM 641 N N . GLU A 1 85 ? -1.117 -3.768 10.020 1.00 94.06 85 GLU A N 1
ATOM 642 C CA . GLU A 1 85 ? -1.309 -2.319 9.982 1.00 94.06 85 GLU A CA 1
ATOM 643 C C . GLU A 1 85 ? 0.041 -1.583 9.964 1.00 94.06 85 GLU A C 1
ATOM 645 O O . GLU A 1 85 ? 0.890 -1.787 10.839 1.00 94.06 85 GLU A O 1
ATOM 650 N N . GLN A 1 86 ? 0.237 -0.664 9.016 1.00 94.12 86 GLN A N 1
ATOM 651 C CA . GLN A 1 86 ? 1.408 0.210 9.014 1.00 94.12 86 GLN A CA 1
ATOM 652 C C . GLN A 1 86 ? 1.221 1.366 10.007 1.00 94.12 86 GLN A C 1
ATOM 654 O O . GLN A 1 86 ? 0.434 2.278 9.776 1.00 94.12 86 GLN A O 1
ATOM 659 N N . LYS A 1 87 ? 2.023 1.380 11.077 1.00 94.31 87 LYS A N 1
ATOM 660 C CA . LYS A 1 87 ? 2.038 2.467 12.082 1.00 94.31 87 LYS A CA 1
ATOM 661 C C . LYS A 1 87 ? 3.259 3.380 11.996 1.00 94.31 87 LYS A C 1
ATOM 663 O O . LYS A 1 87 ? 3.339 4.379 12.703 1.00 94.31 87 LYS A O 1
ATOM 668 N N . ILE A 1 88 ? 4.226 3.028 11.149 1.00 93.94 88 ILE A N 1
ATOM 669 C CA . ILE A 1 88 ? 5.514 3.715 11.034 1.00 93.94 88 ILE A CA 1
ATOM 670 C C . ILE A 1 88 ? 5.589 4.408 9.671 1.00 93.94 88 ILE A C 1
ATOM 672 O O . ILE A 1 88 ? 5.346 3.795 8.628 1.00 93.94 88 ILE A O 1
ATOM 676 N N . SER A 1 89 ? 5.920 5.701 9.679 1.00 93.81 89 SER A N 1
ATOM 677 C CA . SER A 1 89 ? 6.119 6.479 8.452 1.00 93.81 89 SER A CA 1
ATOM 678 C C . SER A 1 89 ? 7.258 5.888 7.614 1.00 93.81 89 SER A C 1
ATOM 680 O O . SER A 1 89 ? 8.260 5.440 8.169 1.00 93.81 89 SER A O 1
ATOM 682 N N . ASN A 1 90 ? 7.085 5.877 6.288 1.00 93.00 90 ASN A N 1
ATOM 683 C CA . ASN A 1 90 ? 8.013 5.318 5.293 1.00 93.00 90 ASN A CA 1
ATOM 684 C C . ASN A 1 90 ? 8.291 3.804 5.385 1.00 93.00 90 ASN A C 1
ATOM 686 O O . ASN A 1 90 ? 9.131 3.296 4.649 1.00 93.00 90 ASN A O 1
ATOM 690 N N . ALA A 1 91 ? 7.568 3.056 6.224 1.00 94.62 91 ALA A N 1
ATOM 691 C CA . ALA A 1 91 ? 7.736 1.605 6.342 1.00 94.62 91 ALA A CA 1
ATOM 692 C C . ALA A 1 91 ? 6.914 0.789 5.320 1.00 94.62 91 ALA A C 1
ATOM 694 O O . ALA A 1 91 ? 6.952 -0.439 5.356 1.00 94.62 91 ALA A O 1
ATOM 695 N N . CYS A 1 92 ? 6.176 1.440 4.409 1.00 93.75 92 CYS A N 1
ATOM 696 C CA . CYS A 1 92 ? 5.254 0.778 3.475 1.00 93.75 92 CYS A CA 1
ATOM 697 C C . CYS A 1 92 ? 5.925 -0.293 2.606 1.00 93.75 92 CYS A C 1
ATOM 699 O O . CYS A 1 92 ? 5.342 -1.354 2.408 1.00 93.75 92 CYS A O 1
ATOM 701 N N . GLY A 1 93 ? 7.160 -0.060 2.144 1.00 93.94 93 GLY A N 1
ATOM 702 C CA . GLY A 1 93 ? 7.909 -1.041 1.352 1.00 93.94 93 GLY A CA 1
ATOM 703 C C . GLY A 1 93 ? 8.193 -2.331 2.128 1.00 93.94 93 GLY A C 1
ATOM 704 O O . GLY A 1 93 ? 7.937 -3.424 1.631 1.00 93.94 93 GLY A O 1
ATOM 705 N N . THR A 1 94 ? 8.643 -2.208 3.380 1.00 95.31 94 THR A N 1
ATOM 706 C CA . THR A 1 94 ? 8.899 -3.355 4.265 1.00 95.31 94 THR A CA 1
ATOM 707 C C . THR A 1 94 ? 7.611 -4.094 4.617 1.00 95.31 94 THR A C 1
ATOM 709 O O . THR A 1 94 ? 7.579 -5.321 4.582 1.00 95.31 94 THR A O 1
ATOM 712 N N . ILE A 1 95 ? 6.536 -3.362 4.930 1.00 96.62 95 ILE A N 1
ATOM 713 C CA . ILE A 1 95 ? 5.230 -3.962 5.242 1.00 96.62 95 ILE A CA 1
ATOM 714 C C . ILE A 1 95 ? 4.671 -4.710 4.024 1.00 96.62 95 ILE A C 1
ATOM 716 O O . ILE A 1 95 ? 4.262 -5.860 4.161 1.00 96.62 95 ILE A O 1
ATOM 720 N N . GLY A 1 96 ? 4.737 -4.116 2.828 1.00 95.56 96 GLY A N 1
ATOM 721 C CA . GLY A 1 96 ? 4.306 -4.769 1.591 1.00 95.56 96 GLY A CA 1
ATOM 722 C C . GLY A 1 96 ? 5.110 -6.033 1.268 1.00 95.56 96 GLY A C 1
ATOM 723 O O . GLY A 1 96 ? 4.537 -7.030 0.832 1.00 95.56 96 GLY A O 1
ATOM 724 N N . LEU A 1 97 ? 6.422 -6.036 1.536 1.00 95.31 97 LEU A N 1
ATOM 725 C CA . LEU A 1 97 ? 7.256 -7.230 1.371 1.00 95.31 97 LEU A CA 1
ATOM 726 C C . LEU A 1 97 ? 6.872 -8.342 2.359 1.00 95.31 97 LEU A C 1
ATOM 728 O O . LEU A 1 97 ? 6.812 -9.506 1.972 1.00 95.31 97 LEU A O 1
ATOM 732 N N . LEU A 1 98 ? 6.577 -7.996 3.615 1.00 96.69 98 LEU A N 1
ATOM 733 C CA . LEU A 1 98 ? 6.099 -8.965 4.604 1.00 96.69 98 LEU A CA 1
ATOM 734 C C . LEU A 1 98 ? 4.758 -9.577 4.188 1.00 96.69 98 LEU A C 1
ATOM 736 O O . LEU A 1 98 ? 4.607 -10.793 4.269 1.00 96.69 98 LEU A O 1
ATOM 740 N N . HIS A 1 99 ? 3.814 -8.774 3.685 1.00 95.75 99 HIS A N 1
ATOM 741 C CA . HIS A 1 99 ? 2.546 -9.298 3.161 1.00 95.75 99 HIS A CA 1
ATOM 742 C C . HIS A 1 99 ? 2.756 -10.289 2.017 1.00 95.75 99 HIS A C 1
ATOM 744 O O . HIS A 1 99 ? 2.094 -11.320 2.000 1.00 95.75 99 HIS A O 1
ATOM 750 N N . ALA A 1 100 ? 3.693 -10.023 1.106 1.00 96.19 100 ALA A N 1
ATOM 751 C CA . ALA A 1 100 ? 3.981 -10.911 -0.020 1.00 96.19 100 ALA A CA 1
ATOM 752 C C . ALA A 1 100 ? 4.675 -12.229 0.363 1.00 96.19 100 ALA A C 1
ATOM 754 O O . ALA A 1 100 ? 4.601 -13.187 -0.397 1.00 96.19 100 ALA A O 1
ATOM 755 N N . LEU A 1 101 ? 5.390 -12.269 1.491 1.00 96.25 101 LEU A N 1
ATOM 756 C CA . LEU A 1 101 ? 6.085 -13.475 1.959 1.00 96.25 101 LEU A CA 1
ATOM 757 C C . LEU A 1 101 ? 5.222 -14.346 2.878 1.00 96.25 101 LEU A C 1
ATOM 759 O O . LEU A 1 101 ? 5.459 -15.549 2.964 1.00 96.25 101 LEU A O 1
ATOM 763 N N . LEU A 1 102 ? 4.284 -13.739 3.607 1.00 95.81 102 LEU A N 1
ATOM 764 C CA . LEU A 1 102 ? 3.476 -14.418 4.624 1.00 95.81 102 LEU A CA 1
ATOM 765 C C . LEU A 1 102 ? 2.141 -14.967 4.094 1.00 95.81 102 LEU A C 1
ATOM 767 O O . LEU A 1 102 ? 1.487 -15.705 4.827 1.00 95.81 102 LEU A O 1
ATOM 771 N N . ASN A 1 103 ? 1.753 -14.618 2.863 1.00 94.62 103 ASN A N 1
ATOM 772 C CA . ASN A 1 103 ? 0.535 -15.076 2.180 1.00 94.62 103 ASN A CA 1
ATOM 773 C C . ASN A 1 103 ? 0.899 -15.844 0.903 1.00 94.62 103 ASN A C 1
ATOM 775 O O . ASN A 1 103 ? 0.208 -16.839 0.595 1.00 94.62 103 ASN A O 1
#

Sequence (103 aa):
MSTEAADTSTSSQKGGPWIPLESNPEWATKLGVAKLLGMVSQPVKALLLIYPITADVEKKRKEDDEKLKQEGVSPNADSTVVWIEQKISNACGTIGLLHALLN

pLDDT: mean 80.34, std 19.26, range [35.31, 97.62]

Radius of gyration: 18.56 Å; chains: 1; bounding box: 39×51×39 Å

Secondary structure (DSSP, 8-state):
-PPPP-----------SSPPPP---TTGGG---SSTGGGSPSPP----------HHHHHHHHHHHHHHHHTT--TTSSTT-------STT-HHHHHHHHHHH-

InterPro domains:
  IPR001578 Peptidase C12, ubiquitin carboxyl-terminal hydrolase [PF01088] (18-103)
  IPR001578 Peptidase C12, ubiquitin carboxyl-terminal hydrolase [PR00707] (20-37)
  IPR001578 Peptidase C12, ubiquitin carboxyl-terminal hydrolase [PR00707] (86-103)
  IPR001578 Peptidase C12, ubiquitin carboxyl-terminal hydrolase [PS52048] (1-103)
  IPR001578 Peptidase C12, ubiquitin carboxyl-terminal hydrolase [PTHR10589] (18-103)
  IPR036959 Peptidase C12, ubiquitin carboxyl-terminal hydrolase superfamily [G3DSA:3.40.532.10] (12-103)
  IPR038765 Papain-like cysteine peptidase superfamily [SSF54001] (16-103)

Organism: NCBI:txid1051891

Foldseek 3Di:
DDDDDDPPPPPPPPDWPDDADDPDDVVVVPDDDDPPPVPDDDDDQDDDDDDDDDPVNVVVVVVVVVVCVVVVHDPPPDVQQDDDDDPTPNCVVVNRVVNSVSD